Protein AF-A0A939XUP1-F1 (afdb_monomer_lite)

pLDDT: mean 78.79, std 14.93, range [45.12, 97.0]

Sequence (161 aa):
MKKLSVSLLLFMGLCVTLSSLTGCNKNKHWEYRAYTVNGIDEGDFRSKTVFPDLEALNKLGDEGWELVTTYEKLETAHPNYGNEKYVTGLQANTRTGAVVFLFKRQRSGSRSDKDTLEKYDALGLDPIAIFNKKAGAEFIAKKAKEPGYKKTASGLVYKVL

Secondary structure (DSSP, 8-state):
-HHHHHHHHHHHHHHHHHTT---------EEEEEEEEEPBP-STTPPPB----HHHHHHHHHTT-EEEEEEEEEEESS-SSS-TT---S----EEEEEEEEEEEEE----HHHHHHHHHHHHTT--HHHHHHHHHHHHHHHHHTTSTTEEE-TT--EEE--

Radius of gyration: 28.94 Å; chains: 1; bounding box: 66×54×84 Å

Structure (mmCIF, N/CA/C/O backbone):
data_AF-A0A939XUP1-F1
#
_entry.id   AF-A0A939XUP1-F1
#
loop_
_atom_site.group_PDB
_atom_site.id
_atom_site.type_symbol
_atom_site.label_atom_id
_atom_site.label_alt_id
_atom_site.label_comp_id
_atom_site.label_asym_id
_atom_site.label_entity_id
_atom_site.label_seq_id
_atom_site.pdbx_PDB_ins_code
_atom_site.Cartn_x
_atom_site.Cartn_y
_atom_site.Cartn_z
_atom_site.occupancy
_atom_site.B_iso_or_equiv
_atom_site.auth_seq_id
_atom_site.auth_comp_id
_atom_site.auth_asym_id
_atom_site.auth_atom_id
_atom_site.pdbx_PDB_model_num
ATOM 1 N N . MET A 1 1 ? -48.673 -1.301 53.524 1.00 55.62 1 MET A N 1
ATOM 2 C CA . MET A 1 1 ? -47.209 -1.072 53.450 1.00 55.62 1 MET A CA 1
ATOM 3 C C . MET A 1 1 ? -46.465 -2.073 52.557 1.00 55.62 1 MET A C 1
ATOM 5 O O . MET A 1 1 ? -45.677 -1.631 51.736 1.00 55.62 1 MET A O 1
ATOM 9 N N . LYS A 1 2 ? -46.746 -3.388 52.607 1.00 54.16 2 LYS A N 1
ATOM 10 C CA . LYS A 1 2 ? -46.042 -4.403 51.782 1.00 54.16 2 LYS A CA 1
ATOM 11 C C . LYS A 1 2 ? -46.164 -4.216 50.252 1.00 54.16 2 LYS A C 1
ATOM 13 O O . LYS A 1 2 ? -45.191 -4.420 49.541 1.00 54.16 2 LYS A O 1
ATOM 18 N N . LYS A 1 3 ? 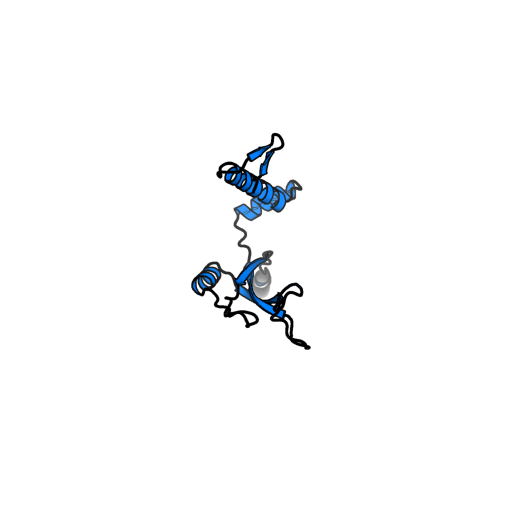-47.316 -3.760 49.738 1.00 53.56 3 LYS A N 1
ATOM 19 C CA . LYS A 1 3 ? -47.537 -3.554 48.286 1.00 53.56 3 LYS A CA 1
ATOM 20 C C . LYS A 1 3 ? -46.719 -2.395 47.684 1.00 53.56 3 LYS A C 1
ATOM 22 O O . LYS A 1 3 ? -46.357 -2.455 46.516 1.00 53.56 3 LYS A O 1
ATOM 27 N N . LEU A 1 4 ? -46.391 -1.378 48.487 1.00 51.59 4 LEU A N 1
ATOM 28 C CA . LEU A 1 4 ? -45.619 -0.208 48.044 1.00 51.59 4 LEU A CA 1
ATOM 29 C C . LEU A 1 4 ? -44.125 -0.547 47.882 1.00 51.59 4 LEU A C 1
ATOM 31 O O . LEU A 1 4 ? -43.481 -0.096 46.944 1.00 51.59 4 LEU A O 1
ATOM 35 N N . SER A 1 5 ? -43.604 -1.416 48.756 1.00 59.44 5 SER A N 1
ATOM 36 C CA . SER A 1 5 ? -42.224 -1.921 48.708 1.00 59.44 5 SER A CA 1
ATOM 37 C C . SER A 1 5 ? -41.973 -2.824 47.494 1.00 59.44 5 SER A C 1
ATOM 39 O O . SER A 1 5 ? -40.933 -2.699 46.852 1.00 59.44 5 SER A O 1
ATOM 41 N N . VAL A 1 6 ? -42.934 -3.682 47.133 1.00 68.56 6 VAL A N 1
ATOM 42 C CA . VAL A 1 6 ? -42.814 -4.570 45.962 1.00 68.56 6 VAL A CA 1
ATOM 43 C C . VAL A 1 6 ? -42.850 -3.773 44.655 1.00 68.56 6 VAL A C 1
ATOM 45 O O . VAL A 1 6 ? -42.052 -4.037 43.762 1.00 68.56 6 VAL A O 1
ATOM 48 N N . SER A 1 7 ? -43.712 -2.753 44.562 1.00 65.88 7 SER A N 1
ATOM 49 C CA . SER A 1 7 ? -43.776 -1.870 43.388 1.00 65.88 7 SER A CA 1
ATOM 50 C C . SER A 1 7 ? -42.502 -1.040 43.203 1.00 65.88 7 SER A C 1
ATOM 52 O O . SER A 1 7 ? -42.082 -0.813 42.071 1.00 65.88 7 SER A O 1
ATOM 54 N N . LEU A 1 8 ? -41.874 -0.606 44.302 1.00 66.25 8 LEU A N 1
ATOM 55 C CA . LEU A 1 8 ? -40.620 0.148 44.271 1.00 66.25 8 LEU A CA 1
ATOM 56 C C . LEU A 1 8 ? -39.440 -0.734 43.830 1.00 66.25 8 LEU A C 1
ATOM 58 O O . LEU A 1 8 ? -38.624 -0.303 43.022 1.00 66.25 8 LEU A O 1
ATOM 62 N N . LEU A 1 9 ? -39.388 -1.986 44.301 1.00 66.38 9 LEU A N 1
ATOM 63 C CA . LEU A 1 9 ? -38.377 -2.971 43.894 1.00 66.38 9 LEU A CA 1
ATOM 64 C C . LEU A 1 9 ? -38.507 -3.365 42.413 1.00 66.38 9 LEU A C 1
ATOM 66 O O . LEU A 1 9 ? -37.494 -3.494 41.727 1.00 66.38 9 LEU A O 1
ATOM 70 N N . LEU A 1 10 ? -39.736 -3.484 41.897 1.00 67.38 10 LEU A N 1
ATOM 71 C CA . LEU A 1 10 ? -39.996 -3.752 40.476 1.00 67.38 10 LEU A CA 1
ATOM 72 C C . LEU A 1 10 ? -39.553 -2.592 39.569 1.00 67.38 10 LEU A C 1
ATOM 74 O O . LEU A 1 10 ? -38.938 -2.830 38.532 1.00 67.38 10 LEU A O 1
ATOM 78 N N . PHE A 1 11 ? -39.799 -1.342 39.975 1.00 67.69 11 PHE A N 1
ATOM 79 C CA . PHE A 1 11 ? -39.358 -0.158 39.224 1.00 67.69 11 PHE A CA 1
ATOM 80 C C . PHE A 1 11 ? -37.832 0.013 39.221 1.00 67.69 11 PHE A C 1
ATOM 82 O O . PHE A 1 11 ? -37.251 0.385 38.203 1.00 67.69 11 PHE A O 1
ATOM 89 N N . MET A 1 12 ? -37.169 -0.302 40.337 1.00 65.50 12 MET A N 1
ATOM 90 C CA . MET A 1 12 ? -35.708 -0.237 40.448 1.00 65.50 12 MET A CA 1
ATOM 91 C C . MET A 1 12 ? -35.030 -1.297 39.561 1.00 65.50 12 MET A C 1
ATOM 93 O O . MET A 1 12 ? -34.079 -0.987 38.848 1.00 65.50 12 MET A O 1
ATOM 97 N N . GLY A 1 13 ? -35.579 -2.519 39.508 1.00 66.94 13 GLY A N 1
ATOM 98 C CA . GLY A 1 13 ? -35.116 -3.567 38.586 1.00 66.94 13 GLY A CA 1
ATOM 99 C C . GLY A 1 13 ? -35.325 -3.219 37.104 1.00 66.94 13 GLY A C 1
ATOM 100 O O . GLY A 1 13 ? -34.484 -3.543 36.261 1.00 66.94 13 GLY A O 1
ATOM 101 N N . LEU A 1 14 ? -36.399 -2.492 36.779 1.00 68.56 14 LEU A N 1
ATOM 102 C CA . LEU A 1 14 ? -36.674 -2.022 35.418 1.00 68.56 14 LEU A CA 1
ATOM 103 C C . LEU A 1 14 ? -35.701 -0.906 34.975 1.00 68.56 14 LEU A C 1
ATOM 105 O O . LEU A 1 14 ? -35.240 -0.901 33.839 1.00 68.56 14 LEU A O 1
ATOM 109 N N . CYS A 1 15 ? -35.316 0.008 35.872 1.00 62.91 15 CYS A N 1
ATOM 110 C CA . CYS A 1 15 ? -34.337 1.065 35.569 1.00 62.91 15 CYS A CA 1
ATOM 111 C C . CYS A 1 15 ? -32.908 0.536 35.370 1.00 62.91 15 CYS A C 1
ATOM 113 O O . CYS A 1 15 ? -32.176 1.032 34.508 1.00 62.91 15 CYS A O 1
ATOM 115 N N . VAL A 1 16 ? -32.501 -0.479 36.139 1.00 63.62 16 VAL A N 1
ATOM 116 C CA . VAL A 1 16 ? -31.167 -1.092 36.009 1.00 63.62 16 VAL A CA 1
ATOM 117 C C . VAL A 1 16 ? -31.038 -1.849 34.683 1.00 63.62 16 VAL A C 1
ATOM 119 O O . VAL A 1 16 ? -29.984 -1.800 34.052 1.00 63.62 16 VAL A O 1
ATOM 122 N N . THR A 1 17 ? -32.125 -2.467 34.209 1.00 59.88 17 THR A N 1
ATOM 123 C CA . THR A 1 17 ? -32.164 -3.166 32.912 1.00 59.88 17 THR A CA 1
ATOM 124 C C . THR A 1 17 ? -32.284 -2.214 31.716 1.00 59.88 17 THR A C 1
ATOM 126 O O . THR A 1 17 ? -31.673 -2.465 30.679 1.00 59.88 17 THR A O 1
ATOM 129 N N . LEU A 1 18 ? -32.976 -1.073 31.851 1.00 58.69 18 LEU A N 1
ATOM 130 C CA . LEU A 1 18 ? -33.021 -0.040 30.801 1.00 58.69 18 LEU A CA 1
ATOM 131 C C . LEU A 1 18 ? -31.676 0.682 30.602 1.00 58.69 18 LEU A C 1
ATOM 133 O O . LEU A 1 18 ? -31.365 1.114 29.493 1.00 58.69 18 LEU A O 1
ATOM 137 N N . SER A 1 19 ? -30.857 0.787 31.650 1.00 57.56 19 SER A N 1
ATOM 138 C CA . SER A 1 19 ? -29.567 1.492 31.596 1.00 57.56 19 SER A CA 1
ATOM 139 C C . SER A 1 19 ? -28.456 0.694 30.899 1.00 57.56 19 SER A C 1
ATOM 141 O O . SER A 1 19 ? -27.395 1.244 30.615 1.00 57.56 19 SER A O 1
ATOM 143 N N . SER A 1 20 ? -28.678 -0.593 30.601 1.00 56.69 20 SER A N 1
ATOM 144 C CA . SER A 1 20 ? -27.686 -1.469 29.953 1.00 56.69 20 SER A CA 1
ATOM 145 C C . SER A 1 20 ? -27.708 -1.397 28.417 1.00 56.69 20 SER A C 1
ATOM 147 O O . SER A 1 20 ? -26.843 -1.979 27.766 1.00 56.69 20 SER A O 1
ATOM 149 N N . LEU A 1 21 ? -28.692 -0.706 27.828 1.00 54.16 21 LEU A N 1
ATOM 150 C CA . LEU A 1 21 ? -28.936 -0.678 26.378 1.00 54.16 21 LEU A CA 1
ATOM 151 C C . LEU A 1 21 ? -28.428 0.585 25.670 1.00 54.16 21 LEU A C 1
ATOM 153 O O . LEU A 1 21 ? -28.591 0.709 24.456 1.00 54.16 21 LEU A O 1
ATOM 157 N N . THR A 1 22 ? -27.746 1.498 26.363 1.00 60.12 22 THR A N 1
ATOM 158 C CA . THR A 1 22 ? -27.009 2.600 25.722 1.00 60.12 22 THR A CA 1
ATOM 159 C C . THR A 1 22 ? -25.696 2.082 25.125 1.00 60.12 22 THR A C 1
ATOM 161 O O . THR A 1 22 ? -24.587 2.456 25.506 1.00 60.12 22 THR A O 1
ATOM 164 N N . GLY A 1 23 ? -25.839 1.182 24.149 1.00 52.34 23 GLY A N 1
ATOM 165 C CA . GLY A 1 23 ? -24.773 0.726 23.274 1.00 52.34 23 GLY A CA 1
ATOM 166 C C . GLY A 1 23 ? -24.125 1.928 22.598 1.00 52.34 23 GLY A C 1
ATOM 167 O O . GLY A 1 23 ? -24.757 2.678 21.857 1.00 52.34 23 GLY A O 1
ATOM 168 N N . CYS A 1 24 ? -22.849 2.126 22.904 1.00 54.19 24 CYS A N 1
ATOM 169 C CA . CYS A 1 24 ? -22.033 3.241 22.461 1.00 54.19 24 CYS A CA 1
ATOM 170 C C . CYS A 1 24 ? -21.819 3.174 20.937 1.00 54.19 24 CYS A C 1
ATOM 172 O O . CYS A 1 24 ? -20.817 2.632 20.468 1.00 54.19 24 CYS A O 1
ATOM 174 N N . ASN A 1 25 ? -22.747 3.717 20.146 1.00 53.28 25 ASN A N 1
ATOM 175 C CA . ASN A 1 25 ? -22.572 3.842 18.702 1.00 53.28 25 ASN A CA 1
ATOM 176 C C . ASN A 1 25 ? -21.662 5.043 18.399 1.00 53.28 25 ASN A C 1
ATOM 178 O O . ASN A 1 25 ? -22.098 6.105 17.962 1.00 53.28 25 ASN A O 1
ATOM 182 N N . LYS A 1 26 ? -20.369 4.907 18.711 1.00 61.31 26 LYS A N 1
ATOM 183 C CA . LYS A 1 26 ? -19.355 5.843 18.222 1.00 61.31 26 LYS A CA 1
ATOM 184 C C . LYS A 1 26 ? -19.201 5.557 16.733 1.00 61.31 26 LYS A C 1
ATOM 186 O O . LYS A 1 26 ? -18.785 4.453 16.397 1.00 61.31 26 LYS A O 1
ATOM 191 N N . ASN A 1 27 ? -19.509 6.519 15.863 1.00 61.22 27 ASN A N 1
ATOM 192 C CA . ASN A 1 27 ? -19.205 6.438 14.432 1.00 61.22 27 ASN A CA 1
ATOM 193 C C . ASN A 1 27 ? -17.726 6.051 14.245 1.00 61.22 27 ASN A C 1
ATOM 195 O O . ASN A 1 27 ? -16.821 6.866 14.442 1.00 61.22 27 ASN A O 1
ATOM 199 N N . LYS A 1 28 ? -17.479 4.770 13.952 1.00 68.38 28 LYS A N 1
ATOM 200 C CA . LYS A 1 28 ? -16.144 4.209 13.733 1.00 68.38 28 LYS A CA 1
ATOM 201 C C . LYS A 1 28 ? -15.769 4.488 12.288 1.00 68.38 28 LYS A C 1
ATOM 203 O O . LYS A 1 28 ? -16.059 3.695 11.398 1.00 68.38 28 LYS A O 1
ATOM 208 N N . HIS A 1 29 ? -15.154 5.639 12.057 1.00 78.75 29 HIS A N 1
ATOM 209 C CA . HIS A 1 29 ? -14.534 5.919 10.770 1.00 78.75 29 HIS A CA 1
ATOM 210 C C . HIS A 1 29 ? -13.262 5.078 10.653 1.00 78.75 29 HIS A C 1
ATOM 212 O O . HIS A 1 29 ? -12.427 5.084 11.557 1.00 78.75 29 HIS A O 1
ATOM 218 N N . TRP A 1 30 ? -13.140 4.336 9.559 1.00 86.38 30 TRP A N 1
ATOM 219 C CA . TRP A 1 30 ? -11.957 3.543 9.249 1.00 86.38 30 TRP A CA 1
ATOM 220 C C . TRP A 1 30 ? -11.066 4.318 8.289 1.00 86.38 30 TRP A C 1
ATOM 222 O O . TRP A 1 30 ? -11.563 4.965 7.368 1.00 86.38 30 TRP A O 1
ATOM 232 N N . GLU A 1 31 ? -9.760 4.220 8.486 1.00 89.94 31 GLU A N 1
ATOM 233 C CA . GLU A 1 31 ? -8.777 4.637 7.494 1.00 89.94 31 GLU A CA 1
ATOM 234 C C . GLU A 1 31 ? -7.995 3.429 6.986 1.00 89.94 31 GLU A C 1
ATOM 236 O O . GLU A 1 31 ? -7.831 2.439 7.703 1.00 89.94 31 GLU A O 1
ATOM 241 N N . TYR A 1 32 ? -7.548 3.514 5.732 1.00 93.38 32 TYR A N 1
ATOM 242 C CA . TYR A 1 32 ? -6.870 2.435 5.021 1.00 93.38 32 TYR A CA 1
ATOM 243 C C . TYR A 1 32 ? -5.479 2.872 4.579 1.00 93.38 32 TYR A C 1
ATOM 245 O O . TYR A 1 32 ? -5.267 4.026 4.204 1.00 93.38 32 TYR A O 1
ATOM 253 N N . ARG A 1 33 ? -4.540 1.927 4.579 1.00 93.19 33 ARG A N 1
ATOM 254 C CA . ARG A 1 33 ? -3.162 2.147 4.137 1.00 93.19 33 ARG A CA 1
ATOM 255 C C . ARG A 1 33 ? -2.690 0.971 3.299 1.00 93.19 33 ARG A C 1
ATOM 257 O O . ARG A 1 33 ? -2.814 -0.176 3.712 1.00 93.19 33 ARG A O 1
ATOM 264 N N . ALA A 1 34 ? -2.125 1.266 2.133 1.00 95.00 34 ALA A N 1
ATOM 265 C CA . ALA A 1 34 ? -1.466 0.275 1.294 1.00 95.00 34 ALA A CA 1
ATOM 266 C C . ALA A 1 34 ? 0.046 0.307 1.547 1.00 95.00 34 ALA A C 1
ATOM 268 O O . ALA A 1 34 ? 0.676 1.359 1.437 1.00 95.00 34 ALA A O 1
ATOM 269 N N . TYR A 1 35 ? 0.627 -0.847 1.854 1.00 94.69 35 TYR A N 1
ATOM 270 C CA . TYR A 1 35 ? 2.069 -1.054 1.942 1.00 94.69 35 TYR A CA 1
ATOM 271 C C . TYR A 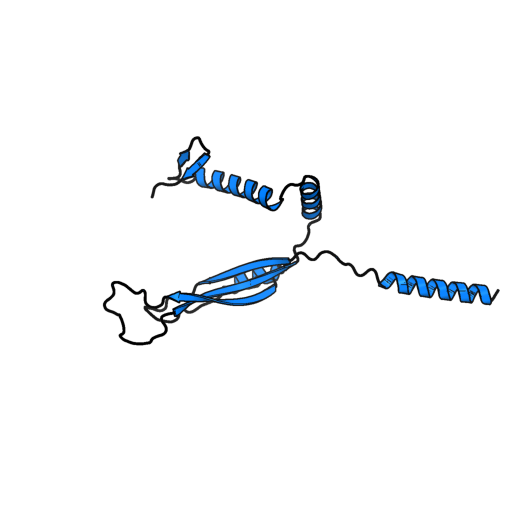1 35 ? 2.487 -1.963 0.785 1.00 94.69 35 TYR A C 1
ATOM 273 O O . TYR A 1 35 ? 2.001 -3.084 0.668 1.00 94.69 35 TYR A O 1
ATOM 281 N N . THR A 1 36 ? 3.310 -1.451 -0.130 1.00 94.94 36 THR A N 1
ATOM 282 C CA . THR A 1 36 ? 3.720 -2.179 -1.341 1.00 94.94 36 THR A CA 1
ATOM 283 C C . THR A 1 36 ? 5.163 -2.635 -1.198 1.00 94.94 36 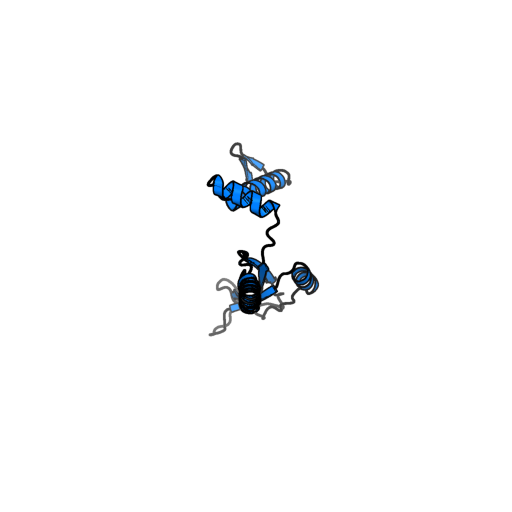THR A C 1
ATOM 285 O O . THR A 1 36 ? 6.039 -1.809 -0.953 1.00 94.94 36 THR A O 1
ATOM 288 N N . VAL A 1 37 ? 5.400 -3.926 -1.407 1.00 95.19 37 VAL A N 1
ATOM 289 C CA . VAL A 1 37 ? 6.735 -4.520 -1.467 1.00 95.19 37 VAL A CA 1
ATOM 290 C C . VAL A 1 37 ? 7.015 -4.882 -2.915 1.00 95.19 37 VAL A C 1
ATOM 292 O O . VAL A 1 37 ? 6.338 -5.735 -3.491 1.00 95.19 37 VAL A O 1
ATOM 295 N N . ASN A 1 38 ? 7.989 -4.204 -3.512 1.00 92.75 38 ASN A N 1
ATOM 296 C CA . ASN A 1 38 ? 8.420 -4.508 -4.870 1.00 92.75 38 ASN A CA 1
ATOM 297 C C . ASN A 1 38 ? 9.254 -5.788 -4.865 1.00 92.75 38 ASN A C 1
ATOM 299 O O . ASN A 1 38 ? 10.065 -6.002 -3.965 1.00 92.75 38 ASN A O 1
ATOM 303 N N . GLY A 1 39 ? 9.048 -6.628 -5.872 1.00 89.81 39 GLY A N 1
ATOM 304 C CA . GLY A 1 39 ? 9.878 -7.800 -6.078 1.00 89.81 39 GLY A CA 1
ATOM 305 C C . GLY A 1 39 ? 11.289 -7.416 -6.522 1.00 89.81 39 GLY A C 1
ATOM 306 O O . GLY A 1 39 ? 11.487 -6.415 -7.213 1.00 89.81 39 GLY A O 1
ATOM 307 N N . ILE A 1 40 ? 12.258 -8.233 -6.130 1.00 89.12 40 ILE A N 1
ATOM 308 C CA . ILE A 1 40 ? 13.658 -8.134 -6.533 1.00 89.12 40 ILE A CA 1
ATOM 309 C C . ILE A 1 40 ? 13.835 -8.924 -7.832 1.00 89.12 40 ILE A C 1
ATOM 311 O O . ILE A 1 40 ? 13.377 -10.064 -7.937 1.00 89.12 40 ILE A O 1
ATOM 315 N N . ASP A 1 41 ? 14.477 -8.313 -8.827 1.00 85.56 41 ASP A N 1
ATOM 316 C CA . ASP A 1 41 ? 14.787 -8.977 -10.091 1.00 85.56 41 ASP A CA 1
ATOM 317 C C . ASP A 1 41 ? 15.908 -10.010 -9.901 1.00 85.56 41 ASP A C 1
ATOM 319 O O . ASP A 1 41 ? 17.047 -9.662 -9.596 1.00 85.56 41 ASP A O 1
ATOM 323 N N . GLU A 1 42 ? 15.593 -11.287 -10.128 1.00 82.31 42 GLU A N 1
ATOM 324 C CA . GLU A 1 42 ? 16.557 -12.402 -10.087 1.00 82.31 42 GLU A CA 1
ATOM 325 C C . GLU A 1 42 ? 17.098 -12.791 -11.476 1.00 82.31 42 GLU A C 1
ATOM 327 O O . GLU A 1 42 ? 17.689 -13.859 -11.665 1.00 82.31 42 GLU A O 1
ATOM 332 N N . GLY A 1 43 ? 16.873 -11.930 -12.467 1.00 75.81 43 GLY A N 1
ATOM 333 C CA . GLY A 1 43 ? 17.285 -12.113 -13.855 1.00 75.81 43 GLY A CA 1
ATOM 334 C C . GLY A 1 43 ? 16.139 -11.944 -14.850 1.00 75.81 43 GLY A C 1
ATOM 335 O O . GLY A 1 43 ? 14.961 -11.920 -14.484 1.00 75.81 43 GLY A O 1
AT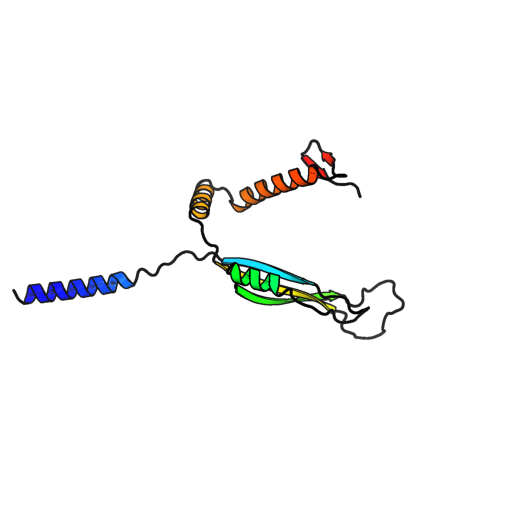OM 336 N N . ASP A 1 44 ? 16.509 -11.836 -16.127 1.00 73.88 44 ASP A N 1
ATOM 337 C CA . ASP A 1 44 ? 15.570 -11.665 -17.236 1.00 73.88 44 ASP A CA 1
ATOM 338 C C . ASP A 1 44 ? 14.506 -12.776 -17.223 1.00 73.88 44 ASP A C 1
ATOM 340 O O . ASP A 1 44 ? 14.829 -13.964 -17.153 1.00 73.88 44 ASP A O 1
ATOM 344 N N . PHE A 1 45 ? 13.233 -12.380 -17.312 1.00 71.69 45 PHE A N 1
ATOM 345 C CA . PHE A 1 45 ? 12.072 -13.276 -17.437 1.00 71.69 45 PHE A CA 1
ATOM 346 C C . PHE A 1 45 ? 11.808 -14.216 -16.248 1.00 71.69 45 PHE A C 1
ATOM 348 O O . PHE A 1 45 ? 10.915 -15.060 -16.321 1.00 71.69 45 PHE A O 1
ATOM 355 N N . ARG A 1 46 ? 12.543 -14.078 -15.139 1.00 77.69 46 ARG A N 1
ATOM 356 C CA . ARG A 1 46 ? 12.294 -14.845 -13.912 1.00 77.69 46 ARG A CA 1
ATOM 357 C C . ARG A 1 46 ? 11.219 -14.193 -13.051 1.00 77.69 46 ARG A C 1
ATOM 359 O O . ARG A 1 46 ? 11.006 -12.979 -13.106 1.00 77.69 46 ARG A O 1
ATOM 366 N N . SER A 1 47 ? 10.551 -15.008 -12.238 1.00 80.25 47 SER A N 1
ATOM 367 C CA . SER A 1 47 ? 9.687 -14.513 -11.166 1.00 80.25 47 SER A CA 1
ATOM 368 C C . SER A 1 47 ? 10.498 -13.629 -10.226 1.00 80.25 47 SER A C 1
ATOM 370 O O . SER A 1 47 ? 11.640 -13.954 -9.909 1.00 80.25 47 SER A O 1
ATOM 372 N N . LYS A 1 48 ? 9.915 -12.511 -9.789 1.00 87.56 48 LYS A N 1
ATOM 373 C CA . LYS A 1 48 ? 10.555 -11.680 -8.773 1.00 87.56 48 LYS A CA 1
ATOM 374 C C . LYS A 1 48 ? 10.318 -12.272 -7.396 1.00 87.56 48 LYS A C 1
ATOM 376 O O . LYS A 1 48 ? 9.200 -12.689 -7.086 1.00 87.56 48 LYS A O 1
ATOM 381 N N . THR A 1 49 ? 11.340 -12.225 -6.557 1.00 87.31 49 THR A N 1
ATOM 382 C CA . THR A 1 49 ? 11.208 -12.631 -5.158 1.00 87.31 49 THR A CA 1
ATOM 383 C C . THR A 1 49 ? 10.824 -11.428 -4.312 1.00 87.31 49 THR A C 1
ATOM 385 O O . THR A 1 49 ? 11.362 -10.334 -4.478 1.00 87.31 49 THR A O 1
ATOM 388 N N . VAL A 1 50 ? 9.863 -11.613 -3.412 1.00 88.62 50 VAL A N 1
ATOM 389 C CA . VAL A 1 50 ? 9.317 -10.544 -2.574 1.00 88.62 50 VAL A CA 1
ATOM 390 C C . VAL A 1 50 ? 9.648 -10.848 -1.120 1.00 88.62 50 VAL A C 1
ATOM 392 O O . VAL A 1 50 ? 9.188 -11.848 -0.575 1.00 88.62 50 VAL A O 1
ATOM 395 N N . PHE A 1 51 ? 10.413 -9.961 -0.487 1.00 89.94 51 PHE A N 1
ATOM 396 C CA . PHE A 1 51 ? 10.733 -10.037 0.936 1.00 89.94 51 PHE A CA 1
ATOM 397 C C . PHE A 1 51 ? 10.139 -8.820 1.649 1.00 89.94 51 PHE A C 1
ATOM 399 O O . PHE A 1 51 ? 10.624 -7.706 1.444 1.00 89.94 51 PHE A O 1
ATOM 406 N N . PRO A 1 52 ? 9.069 -8.986 2.442 1.00 88.75 52 PRO A N 1
ATOM 407 C CA . PRO A 1 52 ? 8.530 -7.882 3.217 1.00 88.75 52 PRO A CA 1
ATOM 408 C C . PRO A 1 52 ? 9.495 -7.479 4.336 1.00 88.75 52 PRO A C 1
ATOM 410 O O . PRO A 1 52 ? 10.089 -8.332 4.995 1.00 88.75 52 PRO A O 1
ATOM 413 N N . ASP A 1 53 ? 9.610 -6.176 4.578 1.00 91.38 53 ASP A N 1
ATOM 414 C CA . ASP A 1 53 ? 10.353 -5.648 5.720 1.00 91.38 53 ASP A CA 1
ATOM 415 C C . ASP A 1 53 ? 9.553 -5.888 7.008 1.00 91.38 53 ASP A C 1
ATOM 417 O O . ASP A 1 53 ? 8.522 -5.256 7.261 1.00 91.38 53 ASP A O 1
ATOM 421 N N . LEU A 1 54 ? 10.032 -6.834 7.815 1.00 92.62 54 LEU A N 1
ATOM 422 C CA . LEU A 1 54 ? 9.385 -7.219 9.065 1.00 92.62 54 LEU A CA 1
ATOM 423 C C . LEU A 1 54 ? 9.390 -6.083 10.095 1.00 92.62 54 LEU A C 1
ATOM 425 O O . LEU A 1 54 ? 8.443 -5.981 10.870 1.00 92.62 54 LEU A O 1
ATOM 429 N N . GLU A 1 55 ? 10.401 -5.209 10.099 1.00 93.94 55 GLU A N 1
ATOM 430 C CA . GLU A 1 55 ? 10.456 -4.071 11.022 1.00 93.94 55 GLU A CA 1
ATOM 431 C C . GLU A 1 55 ? 9.356 -3.058 10.684 1.00 93.94 55 GLU A C 1
ATOM 433 O O . GLU A 1 55 ? 8.603 -2.626 11.561 1.00 93.94 55 GLU A O 1
ATOM 438 N N . ALA A 1 56 ? 9.187 -2.749 9.394 1.00 91.06 56 ALA A N 1
ATOM 439 C CA . ALA A 1 56 ? 8.105 -1.888 8.927 1.00 91.06 56 ALA A CA 1
ATOM 440 C C . ALA A 1 56 ? 6.715 -2.471 9.233 1.00 91.06 56 ALA A C 1
ATOM 442 O O . ALA A 1 56 ? 5.811 -1.726 9.620 1.00 91.06 56 ALA A O 1
ATOM 443 N N . LEU A 1 57 ? 6.535 -3.787 9.083 1.00 92.88 57 LEU A N 1
ATOM 444 C CA . LEU A 1 57 ? 5.272 -4.459 9.403 1.00 92.88 57 LEU A CA 1
ATOM 445 C C . LEU A 1 57 ? 4.977 -4.463 10.908 1.00 92.88 57 LEU A C 1
ATOM 447 O O . LEU A 1 57 ? 3.842 -4.192 11.298 1.00 92.88 57 LEU A O 1
ATOM 451 N N . ASN A 1 58 ? 5.983 -4.702 11.751 1.00 94.25 58 ASN A N 1
ATOM 452 C CA . ASN A 1 58 ? 5.824 -4.637 13.206 1.00 94.25 58 ASN A CA 1
ATOM 453 C C . ASN A 1 58 ? 5.430 -3.227 13.653 1.00 94.25 58 ASN A C 1
ATOM 455 O O . ASN A 1 58 ? 4.469 -3.066 14.401 1.00 94.25 58 ASN A O 1
ATOM 459 N N . LYS A 1 59 ? 6.076 -2.195 13.095 1.00 93.81 59 LYS A N 1
ATOM 460 C CA . LYS A 1 59 ? 5.720 -0.798 13.363 1.00 93.81 59 LYS A CA 1
ATOM 461 C C . LYS A 1 59 ? 4.272 -0.473 12.982 1.00 93.81 59 LYS A C 1
ATOM 463 O O . LYS A 1 59 ? 3.605 0.278 13.688 1.00 93.81 59 LYS A O 1
ATOM 468 N N . LEU A 1 60 ? 3.769 -1.026 11.875 1.00 92.88 60 LEU A N 1
ATOM 469 C CA . LEU A 1 60 ? 2.355 -0.889 11.509 1.00 92.88 60 LEU A CA 1
ATOM 470 C C . LEU A 1 60 ? 1.443 -1.521 12.568 1.00 92.88 60 LEU A C 1
ATOM 472 O O . LEU A 1 60 ? 0.446 -0.904 12.945 1.00 92.88 60 LEU A O 1
ATOM 476 N N . GLY A 1 61 ? 1.805 -2.700 13.079 1.00 92.06 61 GLY A N 1
ATOM 477 C CA . GLY A 1 61 ? 1.109 -3.342 14.195 1.00 92.06 61 GLY A CA 1
ATOM 478 C C . GLY A 1 61 ? 1.085 -2.469 15.454 1.00 92.06 61 GLY A C 1
ATOM 479 O O . GLY A 1 61 ? 0.013 -2.241 16.013 1.00 92.06 61 GLY A O 1
ATOM 480 N N . ASP A 1 62 ? 2.230 -1.900 15.841 1.00 92.81 62 ASP A N 1
ATOM 481 C CA . ASP A 1 62 ? 2.353 -1.002 17.001 1.00 92.81 62 ASP A CA 1
ATOM 482 C C . ASP A 1 62 ? 1.516 0.284 16.844 1.00 92.81 62 ASP A C 1
ATOM 484 O O . ASP A 1 62 ? 0.953 0.806 17.805 1.00 92.81 62 ASP A O 1
ATOM 488 N N . GLU A 1 63 ? 1.380 0.785 15.612 1.00 90.00 63 GLU A N 1
ATOM 489 C CA . GLU A 1 63 ? 0.527 1.925 15.243 1.00 90.00 63 GLU A CA 1
ATOM 490 C C . GLU A 1 63 ? -0.982 1.581 15.187 1.00 90.00 63 GLU A C 1
ATOM 492 O O . GLU A 1 63 ? -1.805 2.446 14.846 1.00 90.00 63 GLU A O 1
ATOM 497 N N . GLY A 1 64 ? -1.352 0.334 15.496 1.00 92.00 64 GLY A N 1
ATOM 498 C CA . GLY A 1 64 ? -2.727 -0.161 15.518 1.00 92.00 64 GLY A CA 1
ATOM 499 C C . GLY A 1 64 ? -3.308 -0.486 14.141 1.00 92.00 64 GLY A C 1
ATOM 500 O O . GLY A 1 64 ? -4.531 -0.525 13.997 1.00 92.00 64 GLY A O 1
ATOM 501 N N . TRP A 1 65 ? -2.468 -0.669 13.118 1.00 95.12 65 TRP A N 1
ATOM 502 C CA . TRP A 1 65 ? -2.909 -1.116 11.798 1.00 95.12 65 TRP A CA 1
ATOM 503 C C . TRP A 1 65 ? -3.133 -2.628 11.770 1.00 95.12 65 TRP A C 1
ATOM 505 O O . TRP A 1 65 ? -2.258 -3.413 12.119 1.00 95.12 65 TRP A O 1
ATOM 515 N N . GLU A 1 66 ? -4.292 -3.037 11.264 1.00 94.81 66 GLU A N 1
ATOM 516 C CA . GLU A 1 66 ? -4.677 -4.435 11.088 1.00 94.81 66 GLU A CA 1
ATOM 517 C C . GLU A 1 66 ? -4.645 -4.807 9.606 1.00 94.81 66 GLU A C 1
ATOM 519 O O . GLU A 1 66 ? -5.198 -4.088 8.766 1.00 94.81 66 GLU A O 1
ATOM 524 N N . LEU A 1 67 ? -4.020 -5.937 9.270 1.00 96.00 67 LEU A N 1
ATOM 525 C CA . LEU A 1 67 ? -4.012 -6.452 7.903 1.00 96.00 67 LEU A CA 1
ATOM 526 C C . LEU A 1 67 ? -5.427 -6.892 7.501 1.00 96.00 67 LEU A C 1
ATOM 528 O O . LEU A 1 67 ? -6.079 -7.661 8.203 1.00 96.00 67 LEU A O 1
ATOM 532 N N . VAL A 1 68 ? -5.894 -6.412 6.351 1.00 96.50 68 VAL A N 1
ATOM 533 C CA . VAL A 1 68 ? -7.197 -6.765 5.771 1.00 96.50 68 VAL A CA 1
ATOM 534 C C . VAL A 1 68 ? -7.033 -7.832 4.705 1.00 96.50 68 VAL A C 1
ATOM 536 O O . VAL A 1 68 ? -7.756 -8.823 4.697 1.00 96.50 68 VAL A O 1
ATOM 539 N N . THR A 1 69 ? -6.115 -7.600 3.769 1.00 96.94 69 THR A N 1
ATOM 540 C CA . THR A 1 69 ? -5.892 -8.483 2.626 1.00 96.94 69 THR A CA 1
ATOM 541 C C . THR A 1 69 ? -4.529 -8.219 1.996 1.00 96.94 69 THR A C 1
ATOM 543 O O . THR A 1 69 ? -3.893 -7.192 2.254 1.00 96.94 69 THR A O 1
ATOM 546 N N . THR A 1 70 ? -4.104 -9.143 1.145 1.00 96.31 70 THR A N 1
ATOM 547 C CA . THR A 1 70 ? -2.931 -9.016 0.291 1.00 96.31 70 THR A CA 1
ATOM 548 C C . THR A 1 70 ? -3.324 -9.294 -1.154 1.00 96.31 70 THR A C 1
ATOM 550 O O . THR A 1 70 ? -4.198 -10.116 -1.423 1.00 96.31 70 THR A O 1
ATOM 553 N N . TYR A 1 71 ? -2.702 -8.588 -2.095 1.00 96.00 71 TYR A N 1
ATOM 554 C CA . TYR A 1 71 ? -2.895 -8.850 -3.518 1.00 96.00 71 TYR A CA 1
ATOM 555 C C . TYR A 1 71 ? -1.632 -8.558 -4.319 1.00 96.00 71 TYR A C 1
ATOM 557 O O . TYR A 1 71 ? -0.774 -7.766 -3.923 1.00 96.00 71 TYR A O 1
ATOM 565 N N . GLU A 1 72 ? -1.535 -9.205 -5.471 1.00 94.44 72 GLU A N 1
ATOM 566 C CA . GLU A 1 72 ? -0.391 -9.105 -6.363 1.00 94.44 72 GLU A CA 1
ATOM 567 C C . GLU A 1 72 ? -0.598 -8.004 -7.404 1.00 94.44 72 GLU A C 1
ATOM 569 O O . GLU A 1 72 ? -1.679 -7.842 -7.973 1.00 94.44 72 GLU A O 1
ATOM 574 N N . LYS A 1 73 ? 0.464 -7.247 -7.680 1.00 93.25 73 LYS A N 1
ATOM 575 C CA . LYS A 1 73 ? 0.562 -6.375 -8.849 1.00 93.25 73 LYS A CA 1
ATOM 576 C C . LYS A 1 73 ? 1.367 -7.102 -9.911 1.00 93.25 73 LYS A C 1
ATOM 578 O O . LYS A 1 73 ? 2.565 -7.326 -9.736 1.00 93.25 73 LYS A O 1
ATOM 583 N N . LEU A 1 74 ? 0.695 -7.460 -10.997 1.00 91.50 74 LEU A N 1
ATOM 584 C CA . LEU A 1 74 ? 1.309 -8.108 -12.149 1.00 91.50 74 LEU A CA 1
ATOM 585 C C . LEU A 1 74 ? 1.955 -7.065 -13.071 1.00 91.50 74 LEU A C 1
ATOM 587 O O . LEU A 1 74 ? 1.447 -5.955 -13.222 1.00 91.50 74 LEU A O 1
ATOM 591 N N . GLU A 1 75 ? 3.058 -7.438 -13.703 1.00 86.81 75 GLU A N 1
ATOM 592 C CA . GLU A 1 75 ? 3.748 -6.666 -14.736 1.00 86.81 75 GLU A CA 1
ATOM 593 C C . GLU A 1 75 ? 4.031 -7.537 -15.962 1.00 86.81 75 GLU A C 1
ATOM 595 O O . GLU A 1 75 ? 3.997 -8.767 -15.882 1.00 86.81 75 GLU A O 1
ATOM 600 N N . THR A 1 76 ? 4.339 -6.902 -17.092 1.00 84.75 76 THR A N 1
ATOM 601 C CA . THR A 1 76 ? 4.710 -7.601 -18.325 1.00 84.75 76 THR A CA 1
ATOM 602 C C . THR A 1 76 ? 6.104 -8.213 -18.196 1.00 84.75 76 THR A C 1
ATOM 604 O O . THR A 1 76 ? 7.074 -7.492 -17.968 1.00 84.75 76 THR A O 1
ATOM 607 N N . ALA A 1 77 ? 6.217 -9.529 -18.372 1.00 79.88 77 ALA A N 1
ATOM 608 C CA . ALA A 1 77 ? 7.497 -10.237 -18.302 1.00 79.88 77 ALA A CA 1
ATOM 609 C C . ALA A 1 77 ? 8.326 -10.068 -19.592 1.00 79.88 77 ALA A C 1
ATOM 611 O O . ALA A 1 77 ? 9.539 -9.891 -19.528 1.00 79.88 77 ALA A O 1
ATOM 612 N N . HIS A 1 78 ? 7.669 -10.067 -20.755 1.00 76.69 78 HIS A N 1
ATOM 613 C CA . HIS A 1 78 ? 8.268 -9.938 -22.085 1.00 76.69 78 HIS A CA 1
ATOM 614 C C . HIS A 1 78 ? 7.655 -8.723 -22.821 1.00 76.69 78 HIS A C 1
ATOM 616 O O . HIS A 1 78 ? 6.592 -8.831 -23.441 1.00 76.69 78 HIS A O 1
ATOM 622 N N . PRO A 1 79 ? 8.269 -7.527 -22.749 1.00 68.75 79 PRO A N 1
ATOM 623 C CA . PRO A 1 79 ? 7.791 -6.357 -23.491 1.00 68.75 79 PRO A CA 1
ATOM 624 C C . PRO A 1 79 ? 7.911 -6.597 -25.004 1.00 68.75 79 PRO A C 1
ATOM 626 O O . PRO A 1 79 ? 8.919 -7.125 -25.450 1.00 68.75 79 PRO A O 1
ATOM 629 N N . ASN A 1 80 ? 6.903 -6.219 -25.798 1.00 59.06 80 ASN A N 1
ATOM 630 C CA . ASN A 1 80 ? 6.685 -6.715 -27.172 1.00 59.06 80 ASN A CA 1
ATOM 631 C C . ASN A 1 80 ? 7.557 -6.117 -28.307 1.00 59.06 80 ASN A C 1
ATOM 633 O O . ASN A 1 80 ? 7.307 -6.451 -29.462 1.00 59.06 80 ASN A O 1
ATOM 637 N N . TYR A 1 81 ? 8.560 -5.266 -28.052 1.00 62.28 81 TYR A N 1
ATOM 638 C CA . TYR A 1 81 ? 9.385 -4.707 -29.139 1.00 62.28 81 TYR A CA 1
ATOM 639 C C . TYR A 1 81 ? 10.894 -4.670 -28.834 1.00 62.28 81 TYR A C 1
ATOM 641 O O . TYR A 1 81 ? 11.310 -4.142 -27.806 1.00 62.28 81 TYR A O 1
ATOM 649 N N . GLY A 1 82 ? 11.704 -5.159 -29.788 1.00 57.78 82 GLY A N 1
ATOM 650 C CA . GLY A 1 82 ? 13.124 -4.799 -29.938 1.00 57.78 82 GLY A CA 1
ATOM 651 C C . GLY A 1 82 ? 14.193 -5.725 -29.339 1.00 57.78 82 GLY A C 1
ATOM 652 O O . GLY A 1 82 ? 15.343 -5.302 -29.283 1.00 57.78 82 GLY A O 1
ATOM 653 N N . ASN A 1 83 ? 13.877 -6.948 -28.892 1.00 61.47 83 ASN A N 1
ATOM 654 C CA . ASN A 1 83 ? 14.863 -7.851 -28.272 1.00 61.47 83 ASN A CA 1
ATOM 655 C C . ASN A 1 83 ? 14.935 -9.234 -28.949 1.00 61.47 83 ASN A C 1
ATOM 657 O O . ASN A 1 83 ? 13.937 -9.923 -29.054 1.00 61.47 83 ASN A O 1
ATOM 661 N N . GLU A 1 84 ? 16.118 -9.698 -29.351 1.00 63.53 84 GLU A N 1
ATOM 662 C CA . GLU A 1 84 ? 16.305 -11.008 -30.006 1.00 63.53 84 GLU A CA 1
ATOM 663 C C . GLU A 1 84 ? 16.021 -12.219 -29.095 1.00 63.53 84 GLU A C 1
ATOM 665 O O . GLU A 1 84 ? 15.850 -13.332 -29.583 1.00 63.53 84 GLU A O 1
ATOM 670 N N . LYS A 1 85 ? 15.911 -12.020 -27.773 1.00 64.00 85 LYS A N 1
ATOM 671 C CA . LYS A 1 85 ? 15.612 -13.077 -26.788 1.00 64.00 85 LYS A CA 1
ATOM 672 C C . LYS A 1 85 ? 14.140 -13.536 -26.773 1.00 64.00 85 LYS A C 1
ATOM 674 O O . LYS A 1 85 ? 13.734 -14.216 -25.829 1.00 64.00 85 LYS A O 1
ATOM 679 N N . TYR A 1 86 ? 13.318 -13.145 -27.750 1.00 66.44 86 TYR A N 1
ATOM 680 C CA . TYR A 1 86 ? 11.924 -13.589 -27.804 1.00 66.44 86 TYR A CA 1
ATOM 681 C C . TYR A 1 86 ? 11.818 -15.098 -28.005 1.00 66.44 86 TYR A C 1
ATOM 683 O O . TYR A 1 86 ? 12.482 -15.697 -28.847 1.00 66.44 86 TYR A O 1
ATOM 691 N N . VAL A 1 87 ? 10.896 -15.688 -27.256 1.00 57.31 87 VAL A N 1
ATOM 692 C CA . VAL A 1 87 ? 10.437 -17.059 -27.445 1.00 57.31 87 VA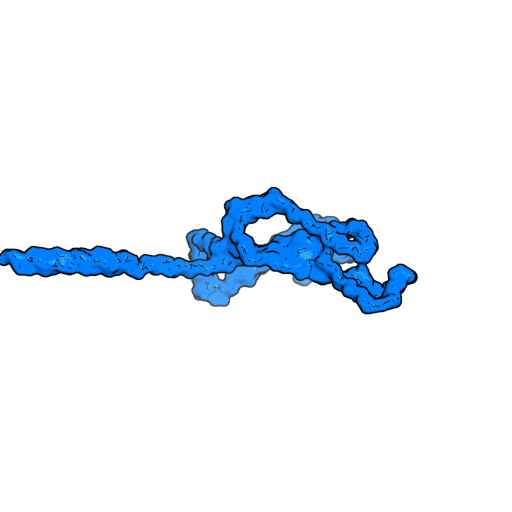L A CA 1
ATOM 693 C C . VAL A 1 87 ? 9.196 -17.060 -28.332 1.00 57.31 87 VAL A C 1
ATOM 695 O O . VAL A 1 87 ? 8.260 -16.290 -28.123 1.00 57.31 87 VAL A O 1
ATOM 698 N N . THR A 1 88 ? 9.179 -17.941 -29.328 1.00 56.19 88 THR A N 1
ATOM 699 C CA . THR A 1 88 ? 8.005 -18.240 -30.148 1.00 56.19 88 THR A CA 1
ATOM 700 C C . THR A 1 88 ? 7.102 -19.225 -29.390 1.00 56.19 88 THR A C 1
ATOM 702 O O . THR A 1 88 ? 7.428 -20.401 -29.264 1.00 56.19 88 THR A O 1
ATOM 705 N N . GLY A 1 89 ? 5.970 -18.768 -28.837 1.00 60.91 89 GLY A N 1
ATOM 706 C CA . GLY A 1 89 ? 5.009 -19.649 -28.150 1.00 60.91 89 GLY A CA 1
ATOM 707 C C . GLY A 1 89 ? 3.999 -18.944 -27.231 1.00 60.91 89 GLY A C 1
ATOM 708 O O . GLY A 1 89 ? 4.073 -17.738 -27.011 1.00 60.91 89 GLY A O 1
ATOM 709 N N . LEU A 1 90 ? 3.047 -19.712 -26.683 1.00 59.50 90 LEU A N 1
ATOM 710 C CA . LEU A 1 90 ? 2.082 -19.267 -25.664 1.00 59.50 90 LEU A CA 1
ATOM 711 C C . LEU A 1 90 ? 2.703 -19.394 -24.263 1.00 59.50 90 LEU A C 1
ATOM 713 O O . LEU A 1 90 ? 2.446 -20.359 -23.548 1.00 59.50 90 LEU A O 1
ATOM 717 N N . GLN A 1 91 ? 3.543 -18.438 -23.874 1.00 65.94 91 GLN A N 1
ATOM 718 C CA . GLN A 1 91 ? 4.031 -18.322 -22.497 1.00 65.94 91 GLN A CA 1
ATOM 719 C C . GLN A 1 91 ? 3.279 -17.200 -21.771 1.00 65.94 91 GLN A C 1
ATOM 721 O O . GLN A 1 91 ? 2.868 -16.216 -22.389 1.00 65.94 91 GLN A O 1
ATOM 726 N N . ALA A 1 92 ? 3.078 -17.344 -20.457 1.00 70.25 92 ALA A N 1
ATOM 727 C CA . ALA A 1 92 ? 2.477 -16.287 -19.651 1.00 70.25 92 ALA A CA 1
ATOM 728 C C . ALA A 1 92 ? 3.351 -15.025 -19.730 1.00 70.25 92 ALA A C 1
ATOM 730 O O . ALA A 1 92 ? 4.476 -15.010 -19.239 1.00 70.25 92 ALA A O 1
ATOM 731 N N . ASN A 1 93 ? 2.826 -13.959 -20.342 1.00 80.75 93 ASN A N 1
ATOM 732 C CA . ASN A 1 93 ? 3.542 -12.690 -20.494 1.00 80.75 93 ASN A CA 1
ATOM 733 C C . ASN A 1 93 ? 3.428 -11.784 -19.254 1.00 80.75 93 ASN A C 1
ATOM 735 O O . ASN A 1 93 ? 3.645 -10.577 -19.319 1.00 80.75 93 ASN A O 1
ATOM 739 N N . THR A 1 94 ? 3.046 -12.350 -18.115 1.00 84.94 94 THR A N 1
ATOM 740 C CA . THR A 1 94 ? 2.839 -11.609 -16.876 1.00 84.94 94 THR A CA 1
ATOM 741 C C . THR A 1 94 ? 3.572 -12.287 -15.739 1.00 84.94 94 THR A C 1
ATOM 743 O O . THR A 1 94 ? 3.492 -13.506 -15.597 1.00 84.94 94 THR A O 1
ATOM 746 N N . ARG A 1 95 ? 4.233 -11.495 -14.899 1.00 87.12 95 ARG A N 1
ATOM 747 C CA . ARG A 1 95 ? 4.848 -11.949 -13.648 1.00 87.12 95 ARG A CA 1
ATOM 748 C C . ARG A 1 95 ? 4.457 -11.026 -12.503 1.00 87.12 95 ARG A C 1
ATOM 750 O O . ARG A 1 95 ? 4.111 -9.869 -12.732 1.00 87.12 95 ARG A O 1
ATOM 757 N N . THR A 1 96 ? 4.533 -11.513 -11.272 1.00 90.50 96 THR A N 1
ATOM 758 C CA . THR A 1 96 ? 4.307 -10.689 -10.080 1.00 90.50 96 THR A CA 1
ATOM 759 C C . THR A 1 96 ? 5.449 -9.685 -9.935 1.00 90.50 96 THR A C 1
ATOM 761 O O . THR A 1 96 ? 6.607 -10.058 -9.761 1.00 90.50 96 THR A O 1
ATOM 764 N N . GLY A 1 97 ? 5.124 -8.398 -10.053 1.00 90.25 97 GLY A N 1
ATOM 765 C CA . GLY A 1 97 ? 6.067 -7.290 -9.915 1.00 90.25 97 GLY A CA 1
ATOM 766 C C . GLY A 1 97 ? 6.161 -6.773 -8.480 1.00 90.25 97 GLY A C 1
ATOM 767 O O . GLY A 1 97 ? 7.228 -6.339 -8.048 1.00 90.25 97 GLY A O 1
ATOM 768 N N . ALA A 1 98 ? 5.057 -6.831 -7.731 1.00 93.06 98 ALA A N 1
ATOM 769 C CA . ALA A 1 98 ? 4.988 -6.413 -6.334 1.00 93.06 98 ALA A CA 1
ATOM 770 C C . ALA A 1 98 ? 3.832 -7.101 -5.594 1.00 93.06 98 ALA A C 1
ATOM 772 O O . ALA A 1 98 ? 2.848 -7.511 -6.210 1.00 93.06 98 ALA A O 1
ATOM 773 N N . VAL A 1 99 ? 3.913 -7.148 -4.265 1.00 95.12 99 VAL A N 1
ATOM 774 C CA . VAL A 1 99 ? 2.802 -7.544 -3.385 1.00 95.12 99 VAL A CA 1
ATOM 775 C C . VAL A 1 99 ? 2.351 -6.328 -2.591 1.00 95.12 99 VAL A C 1
ATOM 777 O O . VAL A 1 99 ? 3.165 -5.583 -2.043 1.00 95.12 99 VAL A O 1
ATOM 780 N N . VAL A 1 100 ? 1.042 -6.111 -2.534 1.00 95.69 100 VAL A N 1
ATOM 781 C CA . VAL A 1 100 ? 0.429 -5.051 -1.739 1.00 95.69 100 VAL A CA 1
ATOM 782 C C . VAL A 1 100 ? -0.259 -5.657 -0.532 1.00 95.69 100 VAL A C 1
ATOM 784 O O . VAL A 1 100 ? -1.102 -6.538 -0.663 1.00 95.69 100 VAL A O 1
ATOM 787 N N . PHE A 1 101 ? 0.063 -5.121 0.635 1.00 96.25 101 PHE A N 1
ATOM 788 C CA . PHE A 1 101 ? -0.588 -5.397 1.902 1.00 96.25 101 PHE A CA 1
ATOM 789 C C . PHE A 1 101 ? -1.539 -4.238 2.205 1.00 96.25 101 PHE A C 1
ATOM 791 O O . PHE A 1 101 ? -1.109 -3.084 2.316 1.00 96.25 101 PHE A O 1
ATOM 798 N N . LEU A 1 102 ? -2.838 -4.521 2.287 1.00 97.00 102 LEU A N 1
ATOM 799 C CA . LEU A 1 102 ? -3.857 -3.529 2.612 1.00 97.00 102 LEU A CA 1
ATOM 800 C C . LEU A 1 102 ? -4.192 -3.614 4.097 1.00 97.00 102 LEU A C 1
ATOM 802 O O . LEU A 1 102 ? -4.683 -4.638 4.568 1.00 97.00 102 LEU A O 1
ATOM 806 N N . PHE A 1 103 ? -3.976 -2.517 4.809 1.00 96.88 103 PHE A N 1
ATOM 807 C CA . PHE A 1 103 ? -4.258 -2.387 6.229 1.00 96.88 103 PHE A CA 1
ATOM 808 C C . PHE A 1 103 ? -5.438 -1.454 6.480 1.00 96.88 103 PHE A C 1
ATOM 810 O O . PHE A 1 103 ? -5.708 -0.552 5.682 1.00 96.88 103 PHE A O 1
ATOM 817 N N . LYS A 1 104 ? -6.095 -1.632 7.626 1.00 94.75 104 LYS A N 1
ATOM 818 C CA . LYS A 1 104 ? -7.096 -0.707 8.165 1.00 94.75 104 LYS A CA 1
ATOM 819 C C . LYS A 1 104 ? -6.809 -0.396 9.627 1.00 94.75 104 LYS A C 1
ATOM 821 O O . LYS A 1 104 ? -6.252 -1.227 10.335 1.00 94.75 104 LYS A O 1
ATOM 826 N N . ARG A 1 105 ? -7.271 0.755 10.103 1.00 93.06 105 ARG A N 1
ATOM 827 C CA . ARG A 1 105 ? -7.435 1.009 11.541 1.00 93.06 105 ARG A CA 1
ATOM 828 C C . ARG A 1 105 ? -8.593 1.954 11.803 1.00 93.06 105 ARG A C 1
ATOM 830 O O . ARG A 1 105 ? -9.052 2.660 10.901 1.00 93.06 105 ARG A O 1
ATOM 837 N N . GLN A 1 106 ? -9.084 1.966 13.038 1.00 89.00 106 GLN A N 1
ATOM 838 C CA . GLN A 1 106 ? -10.064 2.966 13.449 1.00 89.00 106 GLN A CA 1
ATOM 839 C C . GLN A 1 106 ? -9.368 4.318 13.530 1.00 89.00 106 GLN A C 1
ATOM 841 O O . GLN A 1 106 ? -8.353 4.456 14.212 1.00 89.00 106 GLN A O 1
ATOM 846 N N . ARG A 1 107 ? -9.933 5.325 12.866 1.00 76.88 107 ARG A N 1
ATOM 847 C CA . ARG A 1 107 ? -9.452 6.693 13.002 1.00 76.88 107 ARG A CA 1
ATOM 848 C C . ARG A 1 107 ? -9.703 7.110 14.445 1.00 76.88 107 ARG A C 1
ATOM 850 O O . ARG A 1 107 ? -10.861 7.258 14.854 1.00 76.88 107 ARG A O 1
ATOM 857 N N . SER A 1 108 ? -8.640 7.266 15.233 1.00 64.62 108 SER A N 1
ATOM 858 C CA . SER A 1 108 ? -8.772 7.867 16.552 1.00 64.62 108 SER A CA 1
ATOM 859 C C . SER A 1 108 ? -9.211 9.307 16.310 1.00 64.62 108 SER A C 1
ATOM 861 O O . SER A 1 108 ? -8.466 10.149 15.825 1.00 64.62 108 SER A O 1
ATOM 863 N N . GLY A 1 109 ? -10.495 9.585 16.529 1.00 55.72 109 GLY A N 1
ATOM 864 C CA . GLY A 1 109 ? -10.961 10.960 16.537 1.00 55.72 109 GLY A CA 1
ATOM 865 C C . GLY A 1 109 ? -10.347 11.613 17.760 1.00 55.72 109 GLY A C 1
ATOM 866 O O . GLY A 1 109 ? -10.926 11.509 18.844 1.00 55.72 109 GLY A O 1
ATOM 867 N N . SER A 1 110 ? -9.173 12.229 17.612 1.00 48.62 110 SER A N 1
ATOM 868 C CA . SER A 1 110 ? -8.687 13.150 18.627 1.00 48.62 110 SER A CA 1
ATOM 869 C C . SER A 1 110 ? -9.780 14.207 18.826 1.00 48.62 110 SER A C 1
ATOM 871 O O . SER A 1 110 ? -10.503 14.566 17.889 1.00 48.62 110 SER A O 1
ATOM 873 N N . ARG A 1 111 ? -9.985 14.661 20.064 1.00 45.12 111 ARG A N 1
ATOM 874 C CA . ARG A 1 111 ? -11.038 15.642 20.374 1.00 45.12 111 ARG A CA 1
ATOM 875 C C . ARG A 1 111 ? -10.890 16.911 19.515 1.00 45.12 111 ARG A C 1
ATOM 877 O O . ARG A 1 111 ? -11.898 17.490 19.133 1.00 45.12 111 ARG A O 1
ATOM 884 N N . SER A 1 112 ? -9.656 17.254 19.129 1.00 52.03 112 SER A N 1
ATOM 885 C CA . SER A 1 112 ? -9.345 18.332 18.187 1.00 52.03 112 SER A CA 1
ATOM 886 C C . SER A 1 112 ? -9.787 18.047 16.753 1.00 52.03 112 SER A C 1
ATOM 888 O O . SER A 1 112 ? -10.266 18.965 16.099 1.00 52.03 112 SER A O 1
ATOM 890 N N . ASP A 1 113 ? -9.679 16.813 16.254 1.00 54.66 113 ASP A N 1
ATOM 891 C CA . ASP A 1 113 ? -10.092 16.494 14.880 1.00 54.66 113 ASP A CA 1
ATOM 892 C C . ASP A 1 113 ? -11.611 16.527 14.729 1.00 54.66 113 ASP A C 1
ATOM 894 O O . ASP A 1 113 ? -12.110 16.962 13.697 1.00 54.66 113 ASP A O 1
ATOM 898 N N . LYS A 1 114 ? -12.359 16.120 15.763 1.00 55.03 114 LYS A N 1
ATOM 899 C CA . LYS A 1 114 ? -13.828 16.197 15.755 1.00 55.03 114 LYS A CA 1
ATOM 900 C C . LYS A 1 114 ? -14.339 17.635 15.820 1.00 55.03 114 LYS A C 1
ATOM 902 O O . LYS A 1 114 ? -15.137 17.995 14.967 1.00 55.03 114 LYS A O 1
ATOM 907 N N . ASP A 1 115 ? -13.819 18.458 16.737 1.00 59.19 115 ASP A N 1
ATOM 908 C CA . ASP A 1 115 ? -14.163 19.892 16.820 1.00 59.19 115 ASP A CA 1
ATOM 909 C C . ASP A 1 115 ? -13.820 20.627 15.518 1.00 59.19 115 ASP A C 1
ATOM 911 O O . ASP A 1 115 ? -14.545 21.509 15.065 1.00 59.19 115 ASP A O 1
ATOM 915 N N . THR A 1 116 ? -12.700 20.260 14.896 1.00 60.50 116 THR A N 1
ATOM 916 C CA . THR A 1 116 ? -12.235 20.881 13.656 1.00 60.50 116 THR A CA 1
ATOM 917 C C . THR A 1 116 ? -13.100 20.465 12.465 1.00 60.50 116 THR A C 1
ATOM 919 O O . THR A 1 116 ? -13.474 21.315 11.663 1.00 60.50 116 THR A O 1
ATOM 922 N N . LEU A 1 117 ? -13.468 19.184 12.364 1.00 61.78 117 LEU A N 1
ATOM 923 C CA . LEU A 1 117 ? -14.361 18.679 11.319 1.00 61.78 117 LEU A CA 1
ATOM 924 C C . LEU A 1 117 ? -15.784 19.216 11.468 1.00 61.78 117 LEU A C 1
ATOM 926 O O . LEU A 1 117 ? -16.327 19.706 10.489 1.00 61.78 117 LEU A O 1
ATOM 930 N N . GLU A 1 118 ? -16.349 19.221 12.679 1.00 66.44 118 GLU A N 1
ATOM 931 C CA . GLU A 1 118 ? -17.675 19.799 12.938 1.00 66.44 118 GLU A CA 1
ATOM 932 C C . GLU A 1 118 ? -17.694 21.307 12.646 1.00 66.44 118 GLU A C 1
ATOM 934 O O . GLU A 1 118 ? -18.646 21.813 12.053 1.00 66.44 118 GLU A O 1
ATOM 939 N N . LYS A 1 119 ? -16.613 22.030 12.973 1.00 66.94 119 LYS A N 1
ATOM 940 C CA . LYS A 1 119 ? -16.454 23.444 12.609 1.00 66.94 119 LYS A CA 1
ATOM 941 C C . LYS A 1 119 ? -16.389 23.657 11.094 1.00 66.94 119 LYS A C 1
ATOM 943 O O . LYS A 1 119 ? -16.927 24.650 10.612 1.00 66.94 119 LYS A O 1
ATOM 948 N N . TYR A 1 120 ? -15.718 22.784 10.344 1.00 66.12 120 TYR A N 1
ATOM 949 C CA . TYR A 1 120 ? -15.613 22.904 8.886 1.00 66.12 120 TYR A CA 1
ATOM 950 C C . TYR A 1 120 ? -16.897 22.479 8.165 1.00 66.12 120 TYR A C 1
ATOM 952 O O . TYR A 1 120 ? -17.325 23.193 7.259 1.00 66.12 120 TYR A O 1
ATOM 960 N N . ASP A 1 121 ? -17.564 21.421 8.629 1.00 67.69 121 ASP A N 1
ATOM 961 C CA . ASP A 1 121 ? -18.875 20.993 8.131 1.00 67.69 121 ASP A CA 1
ATOM 962 C C . ASP A 1 121 ? -19.936 22.080 8.373 1.00 67.69 121 ASP A C 1
ATOM 964 O O . ASP A 1 121 ? -20.699 22.412 7.466 1.00 67.69 121 ASP A O 1
ATOM 968 N N . ALA A 1 122 ? -19.927 22.730 9.546 1.00 68.75 122 ALA A N 1
ATOM 969 C CA . ALA A 1 122 ? -20.806 23.867 9.849 1.00 68.75 122 ALA A CA 1
ATOM 970 C C . ALA A 1 122 ? -20.546 25.104 8.965 1.00 68.75 122 ALA A C 1
ATOM 972 O O . ALA A 1 122 ? -21.427 25.947 8.802 1.00 68.75 122 ALA A O 1
ATOM 973 N N . LEU A 1 123 ? -19.347 25.218 8.386 1.00 73.44 123 LEU A N 1
ATOM 974 C CA . LEU A 1 123 ? -18.964 26.279 7.451 1.00 73.44 123 LEU A CA 1
ATOM 975 C C . LEU A 1 123 ? -19.130 25.863 5.977 1.00 73.44 123 LEU A C 1
ATOM 977 O O . LEU A 1 123 ? -18.829 26.664 5.093 1.00 73.44 123 LEU A O 1
ATOM 981 N N . GLY A 1 124 ? -19.586 24.634 5.699 1.00 73.50 124 GLY A N 1
ATOM 982 C CA . GLY A 1 124 ? -19.710 24.094 4.341 1.00 73.50 124 GLY A CA 1
ATOM 983 C C . GLY A 1 124 ? -18.367 23.918 3.624 1.00 73.50 124 GLY A C 1
ATOM 984 O O . GLY A 1 124 ? -18.304 23.983 2.396 1.00 73.50 124 GLY A O 1
ATOM 985 N N . LEU A 1 125 ? -17.278 23.755 4.376 1.00 69.19 125 LEU A N 1
ATOM 986 C CA . LEU A 1 125 ? -15.921 23.661 3.851 1.00 69.19 125 LEU A CA 1
ATOM 987 C C . LEU A 1 125 ? -15.439 22.211 3.879 1.00 69.19 125 LEU A C 1
ATOM 989 O O . LEU A 1 125 ? -15.446 21.593 4.936 1.00 69.19 125 LEU A O 1
ATOM 993 N N . ASP A 1 126 ? -14.943 21.698 2.748 1.00 77.69 126 ASP A N 1
ATOM 994 C CA . ASP A 1 126 ? -14.340 20.361 2.683 1.00 77.69 126 ASP A CA 1
ATOM 995 C C . ASP A 1 126 ? -13.016 20.323 3.487 1.00 77.69 126 ASP A C 1
ATOM 997 O O . ASP A 1 126 ? -12.021 20.953 3.089 1.00 77.69 126 ASP A O 1
ATOM 1001 N N . PRO A 1 127 ? -12.958 19.572 4.603 1.00 68.06 127 PRO A N 1
ATOM 1002 C CA . PRO A 1 127 ? -11.774 19.493 5.454 1.00 68.06 127 PRO A CA 1
ATOM 1003 C C . PRO A 1 127 ? -10.573 18.868 4.737 1.00 68.06 127 PRO A C 1
ATOM 1005 O O . PRO A 1 127 ? -9.426 19.246 4.995 1.00 68.06 127 PRO A O 1
ATOM 1008 N N . ILE A 1 128 ? -10.826 17.935 3.811 1.00 73.56 128 ILE A N 1
ATOM 1009 C CA . ILE A 1 128 ? -9.789 17.280 3.011 1.00 73.56 128 ILE A CA 1
ATOM 1010 C C . ILE A 1 128 ? -9.199 18.290 2.026 1.00 73.56 128 ILE A C 1
ATOM 1012 O O . ILE A 1 128 ? -7.977 18.367 1.887 1.00 73.56 128 ILE A O 1
ATOM 1016 N N . ALA A 1 129 ? -10.030 19.125 1.398 1.00 70.94 129 ALA A N 1
ATOM 1017 C CA . ALA A 1 129 ? -9.560 20.191 0.517 1.00 70.94 129 ALA A CA 1
ATOM 1018 C C . ALA A 1 129 ? -8.683 21.216 1.258 1.00 70.94 129 ALA A C 1
ATOM 1020 O O . ALA A 1 129 ? -7.649 21.632 0.732 1.00 70.94 129 ALA A O 1
ATOM 1021 N N . ILE A 1 130 ? -9.039 21.595 2.490 1.00 73.75 130 ILE A N 1
ATOM 1022 C CA . ILE A 1 130 ? -8.236 22.521 3.308 1.00 73.75 130 ILE A CA 1
ATOM 1023 C C . ILE A 1 130 ? -6.899 21.889 3.704 1.00 73.75 130 ILE A C 1
ATOM 1025 O O . ILE A 1 130 ? -5.850 22.527 3.558 1.00 73.75 130 ILE A O 1
ATOM 1029 N N . PHE A 1 131 ? -6.920 20.637 4.167 1.00 80.69 131 PHE A N 1
ATOM 1030 C CA . PHE A 1 131 ? -5.706 19.900 4.509 1.00 80.69 131 PHE A CA 1
ATOM 1031 C C . PHE A 1 131 ? -4.772 19.784 3.299 1.00 80.69 131 PHE A C 1
ATOM 1033 O O . PHE A 1 131 ? -3.603 20.166 3.378 1.00 80.69 131 PHE A O 1
ATOM 1040 N N . ASN A 1 132 ? -5.304 19.357 2.152 1.00 79.62 132 ASN A N 1
ATOM 1041 C CA . ASN A 1 132 ? -4.542 19.214 0.913 1.00 79.62 132 ASN A CA 1
ATOM 1042 C C . ASN A 1 132 ? -4.016 20.557 0.399 1.00 79.62 132 ASN A C 1
ATOM 1044 O O . ASN A 1 132 ? -2.896 20.623 -0.104 1.00 79.62 132 ASN A O 1
ATOM 1048 N N . LYS A 1 133 ? -4.768 21.650 0.573 1.00 82.75 133 LYS A N 1
ATOM 1049 C CA . LYS A 1 133 ? -4.307 23.003 0.235 1.00 82.75 133 LYS A CA 1
ATOM 1050 C C . LYS A 1 133 ? -3.106 23.418 1.085 1.00 82.75 133 LYS A C 1
ATOM 1052 O O . LYS A 1 133 ? -2.144 23.965 0.545 1.00 82.75 133 LYS A O 1
ATOM 1057 N N . LYS A 1 134 ? -3.134 23.143 2.393 1.00 84.75 134 LYS A N 1
ATOM 1058 C CA . LYS A 1 134 ? -2.016 23.437 3.301 1.00 84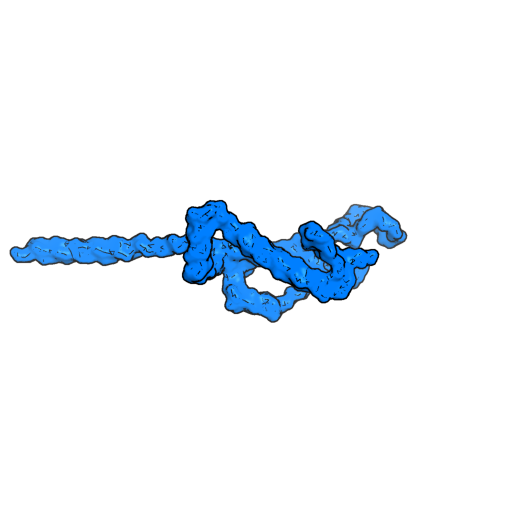.75 134 LYS A CA 1
ATOM 1059 C C . LYS A 1 134 ? -0.796 22.567 2.985 1.00 84.75 134 LYS A C 1
ATOM 1061 O O . LYS A 1 134 ? 0.285 23.103 2.754 1.00 84.75 134 LYS A O 1
ATOM 1066 N N . ALA A 1 135 ? -0.985 21.251 2.906 1.00 85.19 135 ALA A N 1
ATOM 1067 C CA . ALA A 1 135 ? 0.083 20.301 2.601 1.00 85.19 135 ALA A CA 1
ATOM 1068 C C . ALA A 1 135 ? 0.716 20.576 1.224 1.00 85.19 135 ALA A C 1
ATOM 1070 O O . ALA A 1 135 ? 1.938 20.569 1.081 1.00 85.19 135 ALA A O 1
ATOM 1071 N N . GLY A 1 136 ? -0.104 20.901 0.219 1.00 85.56 136 GLY A N 1
ATOM 1072 C CA . GLY A 1 136 ? 0.357 21.307 -1.106 1.00 85.56 136 GLY A CA 1
ATOM 1073 C C . GLY A 1 136 ? 1.184 22.594 -1.076 1.00 85.56 136 GLY A C 1
ATOM 1074 O O . GLY A 1 136 ? 2.239 22.656 -1.706 1.00 85.56 136 GLY A O 1
ATOM 1075 N N . ALA A 1 137 ? 0.768 23.603 -0.305 1.00 88.69 137 ALA A N 1
ATOM 1076 C CA . ALA A 1 137 ? 1.529 24.845 -0.154 1.00 88.69 137 ALA A CA 1
ATOM 1077 C C . ALA A 1 137 ? 2.901 24.614 0.505 1.00 88.69 137 ALA A C 1
ATOM 1079 O O . ALA A 1 137 ? 3.907 25.154 0.040 1.00 88.69 137 ALA A O 1
ATOM 1080 N N . GLU A 1 138 ? 2.963 23.776 1.543 1.00 92.44 138 GLU A N 1
ATOM 1081 C CA . GLU A 1 138 ? 4.215 23.397 2.210 1.00 92.44 138 GLU A CA 1
ATOM 1082 C C . GLU A 1 138 ? 5.147 22.619 1.269 1.00 92.44 138 GLU A C 1
ATOM 1084 O O . GLU A 1 138 ? 6.344 22.911 1.189 1.00 92.44 138 GLU A O 1
ATOM 1089 N N . PHE A 1 139 ? 4.598 21.682 0.492 1.00 92.06 139 PHE A N 1
ATOM 1090 C CA . PHE A 1 139 ? 5.347 20.930 -0.512 1.00 92.06 139 PHE A CA 1
ATOM 1091 C C . PHE A 1 139 ? 5.946 21.843 -1.592 1.00 92.06 139 PHE A C 1
ATOM 1093 O O . PHE A 1 139 ? 7.141 21.751 -1.884 1.00 92.06 139 PHE A O 1
ATOM 1100 N N . ILE A 1 140 ? 5.149 22.763 -2.145 1.00 90.56 140 ILE A N 1
ATOM 1101 C CA . ILE A 1 140 ? 5.598 23.744 -3.145 1.00 90.56 140 ILE A CA 1
ATOM 1102 C C . ILE A 1 140 ? 6.705 24.632 -2.563 1.00 90.56 140 ILE A C 1
ATOM 1104 O O . ILE A 1 140 ? 7.728 24.850 -3.214 1.00 90.56 140 ILE A O 1
ATOM 1108 N N . ALA A 1 141 ? 6.540 25.113 -1.326 1.00 91.69 141 ALA A N 1
ATOM 1109 C CA . ALA A 1 141 ? 7.539 25.932 -0.640 1.00 91.69 141 ALA A CA 1
ATOM 1110 C C . ALA A 1 141 ? 8.856 25.180 -0.396 1.00 91.69 141 ALA A C 1
ATOM 1112 O O . ALA A 1 141 ? 9.929 25.780 -0.487 1.00 91.69 141 ALA A O 1
ATOM 1113 N N . LYS A 1 142 ? 8.790 23.873 -0.116 1.00 94.50 142 LYS A N 1
ATOM 1114 C CA . LYS A 1 142 ? 9.971 23.013 0.009 1.00 94.50 142 LYS A CA 1
ATOM 1115 C C . LYS A 1 142 ? 10.665 22.827 -1.340 1.00 94.50 142 LYS A C 1
ATOM 1117 O O . LYS A 1 142 ? 11.862 23.078 -1.440 1.00 94.50 142 LYS A O 1
ATOM 1122 N N . LYS A 1 143 ? 9.919 22.454 -2.384 1.00 92.44 143 LYS A N 1
ATOM 1123 C CA . LYS A 1 143 ? 10.470 22.202 -3.725 1.00 92.44 143 LYS A CA 1
ATOM 1124 C C . LYS A 1 143 ? 11.073 23.444 -4.370 1.00 92.44 143 LYS A C 1
ATOM 1126 O O . LYS A 1 143 ? 12.118 23.346 -4.999 1.00 92.44 143 LYS A O 1
ATOM 1131 N N . ALA A 1 144 ? 10.488 24.619 -4.145 1.00 91.00 144 ALA A N 1
ATOM 1132 C CA . ALA A 1 144 ? 11.022 25.884 -4.652 1.00 91.00 144 ALA A CA 1
ATOM 1133 C C . ALA A 1 144 ? 12.421 26.239 -4.109 1.00 91.00 144 ALA A C 1
ATOM 1135 O O . ALA A 1 144 ? 13.091 27.084 -4.694 1.00 91.00 144 ALA A O 1
ATOM 1136 N N . LYS A 1 145 ? 12.853 25.632 -2.993 1.00 92.75 145 LYS A N 1
ATOM 1137 C CA . LYS A 1 145 ? 14.182 25.846 -2.396 1.00 92.75 145 LYS A CA 1
ATOM 1138 C C . LYS A 1 145 ? 15.231 24.840 -2.879 1.00 92.75 145 LYS A C 1
ATOM 1140 O O . LYS A 1 145 ? 16.406 25.005 -2.568 1.00 92.75 145 LYS A O 1
ATOM 1145 N N . GLU A 1 146 ? 14.829 23.789 -3.592 1.00 94.38 146 GLU A N 1
ATOM 1146 C CA . GLU A 1 146 ? 15.754 22.775 -4.101 1.00 94.38 146 GLU A CA 1
ATOM 1147 C C . GLU A 1 146 ? 16.494 23.284 -5.359 1.00 94.38 146 GLU A C 1
ATOM 1149 O O . GLU A 1 146 ? 15.893 23.947 -6.211 1.00 94.38 146 GLU A O 1
ATOM 1154 N N . PRO A 1 147 ? 17.792 22.967 -5.531 1.00 93.25 147 PRO A N 1
ATOM 1155 C CA . PRO A 1 147 ? 18.566 23.421 -6.682 1.00 93.25 147 PRO A CA 1
ATOM 1156 C C . PRO A 1 147 ? 18.020 22.863 -8.007 1.00 93.25 147 PRO A C 1
ATOM 1158 O O . PRO A 1 147 ? 17.693 21.680 -8.138 1.00 93.25 147 PRO A O 1
ATOM 1161 N N . GLY A 1 148 ? 17.934 23.739 -9.011 1.00 90.75 148 GLY A N 1
ATOM 1162 C CA . GLY A 1 148 ? 17.395 23.432 -10.340 1.00 90.75 148 GLY A CA 1
ATOM 1163 C C . GLY A 1 148 ? 15.887 23.660 -10.490 1.00 90.75 148 GLY A C 1
ATOM 1164 O O . GLY A 1 148 ? 15.392 23.627 -11.616 1.00 90.75 148 GLY A O 1
ATOM 1165 N N . TYR A 1 149 ? 15.162 23.939 -9.403 1.00 94.25 149 TYR A N 1
ATOM 1166 C CA . TYR A 1 149 ? 13.759 24.343 -9.478 1.00 94.25 149 TYR A CA 1
ATOM 1167 C C . TYR A 1 149 ? 13.619 25.858 -9.693 1.00 94.25 149 TYR A C 1
ATOM 1169 O O . TYR A 1 149 ? 14.364 26.660 -9.134 1.00 94.25 149 TYR A O 1
ATOM 1177 N N . LYS A 1 150 ? 12.642 26.254 -10.511 1.00 93.44 150 LYS A N 1
ATOM 1178 C CA . LYS A 1 150 ? 12.264 27.641 -10.810 1.00 93.44 150 LYS A CA 1
ATOM 1179 C C . LYS A 1 150 ? 10.794 27.861 -10.467 1.00 93.44 150 LYS A C 1
ATOM 1181 O O . LYS A 1 150 ? 9.993 26.930 -10.552 1.00 93.44 150 LYS A O 1
ATOM 1186 N N . LYS A 1 151 ? 10.437 29.096 -10.101 1.00 93.94 151 LYS A N 1
ATOM 1187 C CA . LYS A 1 151 ? 9.061 29.508 -9.791 1.00 93.94 151 LYS A CA 1
ATOM 1188 C C . LYS A 1 151 ? 8.585 30.577 -10.774 1.00 93.94 151 LYS A C 1
ATOM 1190 O O . LYS A 1 151 ? 9.299 31.547 -11.011 1.00 93.94 151 LYS A O 1
ATOM 1195 N N . THR A 1 152 ? 7.392 30.413 -11.338 1.00 92.69 152 THR A N 1
ATOM 1196 C CA . THR A 1 152 ? 6.770 31.410 -12.225 1.00 92.69 152 THR A CA 1
ATOM 1197 C C . THR A 1 152 ? 6.045 32.502 -11.429 1.00 92.69 152 THR A C 1
ATOM 1199 O O . THR A 1 152 ? 5.753 32.335 -10.243 1.00 92.69 152 THR A O 1
ATOM 1202 N N . ALA A 1 153 ? 5.668 33.598 -12.098 1.00 92.19 153 ALA A N 1
ATOM 1203 C CA . ALA A 1 153 ? 4.824 34.646 -11.513 1.00 92.19 153 ALA A CA 1
ATOM 1204 C C . ALA A 1 153 ? 3.435 34.132 -11.079 1.00 92.19 153 ALA A C 1
ATOM 1206 O O . ALA A 1 153 ? 2.877 34.615 -10.099 1.00 92.19 153 ALA A O 1
ATOM 1207 N N . SER A 1 154 ? 2.908 33.106 -11.757 1.00 91.94 154 SER A N 1
ATOM 1208 C CA . SER A 1 154 ? 1.662 32.423 -11.379 1.00 91.94 154 SER A CA 1
ATOM 1209 C C . SER A 1 154 ? 1.820 31.458 -10.197 1.00 91.94 154 SER A C 1
ATOM 1211 O O . SER A 1 154 ? 0.833 30.911 -9.713 1.00 91.94 154 SER A O 1
ATOM 1213 N N . GLY A 1 155 ? 3.048 31.237 -9.719 1.00 88.50 155 GLY A N 1
ATOM 1214 C CA . GLY A 1 155 ? 3.341 30.369 -8.581 1.00 88.50 155 GLY A CA 1
ATOM 1215 C C . GLY A 1 155 ? 3.652 28.911 -8.926 1.00 88.50 155 GLY A C 1
ATOM 1216 O O . GLY A 1 155 ? 3.890 28.134 -8.003 1.00 88.50 155 GLY A O 1
ATOM 1217 N N . LEU A 1 156 ? 3.711 28.543 -10.211 1.00 92.25 156 LEU A N 1
ATOM 1218 C CA . LEU A 1 156 ? 4.113 27.205 -10.657 1.00 92.25 156 LEU A CA 1
ATOM 1219 C C . LEU A 1 156 ? 5.589 26.961 -10.328 1.00 92.25 156 LEU A C 1
ATOM 1221 O O . LEU A 1 156 ? 6.435 27.790 -10.658 1.00 92.25 156 LEU A O 1
ATOM 1225 N N . VAL A 1 157 ? 5.899 25.815 -9.720 1.00 95.19 157 VAL A N 1
ATOM 1226 C CA . VAL A 1 157 ? 7.272 25.378 -9.428 1.00 95.19 157 VAL A CA 1
ATOM 1227 C C . VAL A 1 157 ? 7.631 24.206 -10.337 1.00 95.19 157 VAL A C 1
ATOM 1229 O O . VAL A 1 157 ? 6.909 23.214 -10.368 1.00 95.19 157 VAL A O 1
ATOM 1232 N N . TYR A 1 158 ? 8.733 24.318 -11.078 1.00 93.94 158 TYR A N 1
ATOM 1233 C CA . TYR A 1 158 ? 9.146 23.334 -12.084 1.00 93.94 158 TYR A CA 1
ATOM 1234 C C . TYR A 1 158 ? 10.669 23.188 -12.140 1.00 93.94 158 TYR A C 1
ATOM 1236 O O . TYR A 1 158 ? 11.395 24.091 -11.733 1.00 93.94 158 TYR A O 1
ATOM 1244 N N . LYS A 1 159 ? 11.155 22.067 -12.674 1.00 95.56 159 LYS A N 1
ATOM 1245 C CA . LYS A 1 159 ? 12.575 21.814 -12.944 1.00 95.56 159 LYS A CA 1
ATOM 1246 C C . LYS A 1 159 ? 12.720 21.387 -14.398 1.00 95.56 159 LYS A C 1
ATOM 1248 O O . LYS A 1 159 ? 11.996 20.502 -14.843 1.00 95.56 159 LYS A O 1
ATOM 1253 N N . VAL A 1 160 ? 13.623 22.038 -15.125 1.00 91.75 160 VAL A N 1
ATOM 1254 C CA . VAL A 1 160 ? 13.997 21.609 -16.479 1.00 91.75 160 VAL A CA 1
ATOM 1255 C C . VAL A 1 160 ? 14.980 20.456 -16.319 1.00 91.75 160 VAL A C 1
ATOM 1257 O O . VAL A 1 160 ? 15.934 20.584 -15.546 1.00 91.75 160 VAL A O 1
ATOM 1260 N N . LEU A 1 161 ? 14.674 19.332 -16.963 1.00 86.19 161 LEU A N 1
ATOM 1261 C CA . LEU A 1 161 ? 15.521 18.143 -16.984 1.00 86.19 161 LEU A CA 1
ATOM 1262 C C . LEU A 1 161 ? 16.575 18.264 -18.081 1.00 86.19 161 LEU A C 1
ATOM 1264 O O . LEU A 1 161 ? 16.222 18.792 -19.159 1.00 86.19 161 LEU A O 1
#

Foldseek 3Di:
DVVVVVVVVVVVVVVVVVVVPPPPPDPFDKDKDKDKFFFDDPDQLDAGHTDDDVVVVVVCVVVAKDWDDKDFDKDFRDDDDDDPPDDDDPDPRIHGGIMMTMIMGGPPCDVVNVVVVVVCVVVVHDPVVVVCVVVVVVVLVVQCPDPQWDADPVGDIDHDD